Protein AF-A0A9R0V8F6-F1 (afdb_monomer)

Secondary structure (DSSP, 8-state):
-------------------------------------HHHHHHHHHHHHH-SS--HHHHHHHHHH-GGGTTS-HHHHHHHHHHHHHHHHHHHHHHHHHHHHHHHHHHHHHHHHHHHHHHHHHHHHHHHHHHHHHHHH-TTSTT-S---------------------

Sequence (166 aa):
MAAAVAAMRCGSGSGSDGGGGGYDKGGMDSGKYVRYTPEQVEALERVYAECPKPTSTRRQQLLRECPILSNIEPRQIKVWFQNRRCRDKQRKESSRLQAVNRKLSAMNKLLMEENERLQKQVSQLVHENAYMKQQLQNPSLANDTSCESNVTTPPNPLRDASNPAG

Organism: Triticum turgidum subsp. durum (NCBI:txid4567)

Radius of gyration: 39.53 Å; Cα contacts (8 Å, |Δi|>4): 26; chains: 1; bounding box: 93×41×94 Å

Mean predicted aligned error: 15.98 Å

Foldseek 3Di:
DDDPPPPPDPDDDDDDDDDDDDDDDDDPPPPDDDDQDPVRVVLLVVVCVVPLQDDLVRLVVCLVVPVSCVPPDSVNSVVCSVVVVVVVVVVVVVVVVVVVVVVVVVVVVVVVVVVVVVVVVVVVVVVVVVVVVVVVVDPPPPPPPDDDDDDDDDDDDDDDDDDDDD

Nearest PDB structures (foldseek):
  1puf-assembly1_A  TM=8.579E-01  e=5.762E-03  Mus musculus
  2da1-assembly1_A  TM=7.350E-01  e=3.142E-01  Homo sapiens

Solvent-accessible surface area (backbone atoms only — not comparable to full-atom values): 10940 Å² total; per-residue (Å²): 135,84,81,80,71,79,80,76,77,78,83,84,80,92,77,92,81,88,82,88,81,82,93,80,92,79,74,93,65,86,77,63,88,80,81,73,51,72,69,48,47,50,56,51,50,55,48,37,75,78,42,68,75,68,52,74,67,54,53,56,46,46,37,70,75,33,71,84,40,49,89,54,55,74,67,55,54,56,50,47,47,52,52,51,53,48,51,51,53,50,50,55,50,51,54,51,50,51,53,52,51,54,51,52,53,53,50,51,49,53,51,51,54,49,49,53,54,50,52,51,51,52,52,49,53,52,51,52,51,52,51,56,52,51,59,74,73,46,83,84,74,80,80,73,82,74,91,83,84,78,93,80,85,87,89,85,89,79,89,78,92,83,84,82,91,130

pLDDT: mean 76.69, std 24.3, range [28.09, 98.75]

Structure (mmCIF, N/CA/C/O backbone):
data_AF-A0A9R0V8F6-F1
#
_entry.id   AF-A0A9R0V8F6-F1
#
loop_
_atom_site.group_PDB
_atom_site.id
_atom_site.type_symbol
_atom_site.label_atom_id
_atom_site.label_alt_id
_atom_site.label_comp_id
_atom_site.label_asym_id
_atom_site.label_entity_id
_atom_site.label_seq_id
_atom_site.pdbx_PDB_ins_code
_atom_site.Cartn_x
_atom_site.Cartn_y
_atom_site.Cartn_z
_atom_site.occupancy
_atom_site.B_iso_or_equiv
_atom_site.auth_seq_id
_atom_site.auth_comp_id
_atom_site.auth_asym_id
_atom_site.auth_atom_id
_atom_site.pdbx_PDB_model_num
ATOM 1 N N . MET A 1 1 ? 23.801 1.118 4.885 1.00 31.41 1 MET A N 1
ATOM 2 C CA . MET A 1 1 ? 22.525 0.419 5.155 1.00 31.41 1 MET A CA 1
ATOM 3 C C . MET A 1 1 ? 21.893 -0.002 3.832 1.00 31.41 1 MET A C 1
ATOM 5 O O . MET A 1 1 ? 21.137 0.764 3.248 1.00 31.41 1 MET A O 1
ATOM 9 N N . ALA A 1 2 ? 22.257 -1.173 3.304 1.00 28.09 2 ALA A N 1
ATOM 10 C CA . ALA A 1 2 ? 21.622 -1.713 2.103 1.00 28.09 2 ALA A CA 1
ATOM 11 C C . ALA A 1 2 ? 20.355 -2.465 2.530 1.00 28.09 2 ALA A C 1
ATOM 13 O O . ALA A 1 2 ? 20.438 -3.472 3.230 1.00 28.09 2 ALA A O 1
ATOM 14 N N . ALA A 1 3 ? 19.183 -1.944 2.169 1.00 32.12 3 ALA A N 1
ATOM 15 C CA . ALA A 1 3 ? 17.916 -2.599 2.452 1.00 32.12 3 ALA A CA 1
ATOM 16 C C . ALA A 1 3 ? 17.782 -3.843 1.562 1.00 32.12 3 ALA A C 1
ATOM 18 O O . ALA A 1 3 ? 17.455 -3.744 0.379 1.00 32.12 3 ALA A O 1
ATOM 19 N N . ALA A 1 4 ? 18.032 -5.016 2.140 1.00 32.84 4 ALA A N 1
ATOM 20 C CA . ALA A 1 4 ? 17.578 -6.282 1.589 1.00 32.84 4 ALA A CA 1
ATOM 21 C C . ALA A 1 4 ? 16.047 -6.305 1.691 1.00 32.84 4 ALA A C 1
ATOM 23 O O . ALA A 1 4 ? 15.470 -6.677 2.710 1.00 32.84 4 ALA A O 1
ATOM 24 N N . VAL A 1 5 ? 15.373 -5.823 0.648 1.00 43.56 5 VAL A N 1
ATOM 25 C CA . VAL A 1 5 ? 13.921 -5.944 0.541 1.00 43.56 5 VAL A CA 1
ATOM 26 C C . VAL A 1 5 ? 13.629 -7.424 0.338 1.00 43.56 5 VAL A C 1
ATOM 28 O O . VAL A 1 5 ? 13.934 -7.976 -0.719 1.00 43.56 5 VAL A O 1
ATOM 31 N N . ALA A 1 6 ? 13.078 -8.066 1.369 1.00 39.00 6 ALA A N 1
ATOM 32 C CA . ALA A 1 6 ? 12.571 -9.425 1.295 1.00 39.00 6 ALA A CA 1
ATOM 33 C C . ALA A 1 6 ? 11.696 -9.564 0.040 1.00 39.00 6 ALA A C 1
ATOM 35 O O . ALA A 1 6 ? 10.632 -8.948 -0.077 1.00 39.00 6 ALA A O 1
ATOM 36 N N . ALA A 1 7 ? 12.181 -10.336 -0.930 1.00 45.69 7 ALA A N 1
ATOM 37 C CA . ALA A 1 7 ? 11.472 -10.625 -2.161 1.00 45.69 7 ALA A CA 1
ATOM 38 C C . ALA A 1 7 ? 10.320 -11.582 -1.841 1.00 45.69 7 ALA A C 1
ATOM 40 O O . ALA A 1 7 ? 10.438 -12.800 -1.972 1.00 45.69 7 ALA A O 1
ATOM 41 N N . MET A 1 8 ? 9.1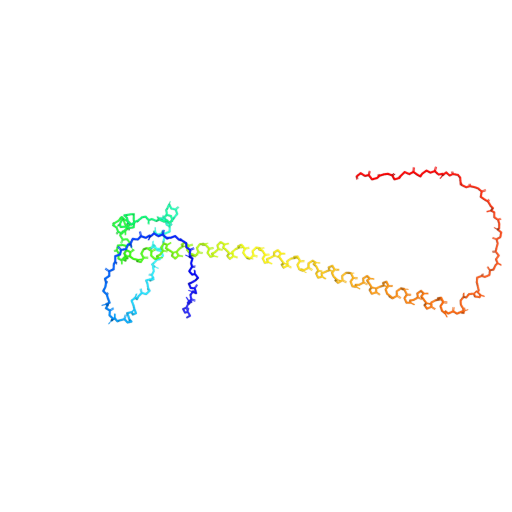86 -11.032 -1.412 1.00 46.75 8 MET A N 1
ATOM 42 C CA . MET A 1 8 ? 7.936 -11.775 -1.394 1.00 46.75 8 MET A CA 1
ATOM 43 C C . MET A 1 8 ? 7.550 -12.028 -2.854 1.00 46.75 8 MET A C 1
ATOM 45 O O . MET A 1 8 ? 7.057 -11.140 -3.552 1.00 46.75 8 MET A O 1
ATOM 49 N N . ARG A 1 9 ? 7.873 -13.233 -3.342 1.00 45.50 9 ARG A N 1
ATOM 50 C CA . ARG A 1 9 ? 7.512 -13.727 -4.674 1.00 45.50 9 ARG A CA 1
ATOM 51 C C . ARG A 1 9 ? 6.023 -13.473 -4.903 1.00 45.50 9 ARG A C 1
ATOM 53 O O . ARG A 1 9 ? 5.169 -14.159 -4.350 1.00 45.50 9 ARG A O 1
ATOM 60 N N . CYS A 1 10 ? 5.706 -12.511 -5.761 1.00 46.59 10 CYS A N 1
ATOM 61 C CA . CYS A 1 10 ? 4.386 -12.442 -6.362 1.00 46.59 10 CYS A CA 1
ATOM 62 C C . CYS A 1 10 ? 4.256 -13.614 -7.336 1.00 46.59 10 CYS A C 1
ATOM 64 O O . CYS A 1 10 ? 4.660 -13.515 -8.493 1.00 46.59 10 CYS A O 1
ATOM 66 N N . GLY A 1 11 ? 3.710 -14.730 -6.854 1.00 48.66 11 GLY A N 1
ATOM 67 C CA . GLY A 1 11 ? 3.160 -15.764 -7.719 1.00 48.66 11 GLY A CA 1
ATOM 68 C C . GLY A 1 11 ? 2.054 -15.170 -8.594 1.00 48.66 11 GLY A C 1
ATOM 69 O O . GLY A 1 11 ? 1.221 -14.406 -8.099 1.00 48.66 11 GLY A O 1
ATOM 70 N N . SER A 1 12 ? 2.148 -15.429 -9.903 1.00 49.16 12 SER A N 1
ATOM 71 C CA . SER A 1 12 ? 1.065 -15.941 -10.761 1.00 49.16 12 SER A CA 1
ATOM 72 C C . SER A 1 12 ? 1.398 -15.741 -12.244 1.00 49.16 12 SER A C 1
ATOM 74 O O . SER A 1 12 ? 1.564 -14.607 -12.702 1.00 49.16 12 SER A O 1
ATOM 76 N N . GLY A 1 13 ? 1.433 -16.851 -12.991 1.00 35.94 13 GLY A N 1
ATOM 77 C CA . GLY A 1 13 ? 1.375 -16.876 -14.455 1.00 35.94 13 GLY A CA 1
ATOM 78 C C . GLY A 1 13 ? 2.292 -17.915 -15.095 1.00 35.94 13 GLY A C 1
ATOM 79 O O . GLY A 1 13 ? 3.377 -17.559 -15.548 1.00 35.94 13 GLY A O 1
ATOM 80 N N . SER A 1 14 ? 1.842 -19.173 -15.130 1.00 48.16 14 SER A N 1
ATOM 81 C CA . SER A 1 14 ? 2.405 -20.242 -15.959 1.00 48.16 14 SER A CA 1
ATOM 82 C C . SER A 1 14 ? 2.472 -19.817 -17.425 1.00 48.16 14 SER A C 1
ATOM 84 O O . SER A 1 14 ? 1.470 -19.417 -18.010 1.00 48.16 14 SER A O 1
ATOM 86 N N . GLY A 1 15 ? 3.659 -19.936 -18.005 1.00 37.88 15 GLY A N 1
ATOM 87 C CA . GLY A 1 15 ? 3.891 -19.968 -19.441 1.00 37.88 15 GLY A CA 1
ATOM 88 C C . GLY A 1 15 ? 4.951 -21.030 -19.668 1.00 37.88 15 GLY A C 1
ATOM 89 O O . GLY A 1 15 ? 6.128 -20.778 -19.416 1.00 37.88 15 GLY A O 1
ATOM 90 N N . SER A 1 16 ? 4.500 -22.233 -20.009 1.00 42.88 16 SER A N 1
ATOM 91 C CA . SER A 1 16 ? 5.349 -23.354 -20.389 1.00 42.88 16 SER A CA 1
ATOM 92 C C . SER A 1 16 ? 6.023 -23.032 -21.717 1.00 42.88 16 SER A C 1
ATOM 94 O O . SER A 1 16 ? 5.327 -22.785 -22.694 1.00 42.88 16 SER A O 1
ATOM 96 N N . ASP A 1 17 ? 7.350 -23.065 -21.750 1.00 38.28 17 ASP A N 1
ATOM 97 C CA . ASP A 1 17 ? 8.089 -23.472 -22.941 1.00 38.28 17 ASP A CA 1
ATOM 98 C C . ASP A 1 17 ? 9.394 -24.128 -22.474 1.00 38.28 17 ASP A C 1
ATOM 100 O O . ASP A 1 17 ? 10.122 -23.580 -21.638 1.00 38.28 17 ASP A O 1
ATOM 104 N N . GLY A 1 18 ? 9.577 -25.377 -22.890 1.00 40.84 18 GLY A N 1
ATOM 105 C CA . GLY A 1 18 ? 10.650 -26.257 -22.462 1.00 40.84 18 GLY A CA 1
ATOM 106 C C . GLY A 1 18 ? 11.881 -26.105 -23.346 1.00 40.84 18 GLY A C 1
ATOM 107 O O . GLY A 1 18 ? 11.787 -25.998 -24.560 1.00 40.84 18 GLY A O 1
ATOM 108 N N . GLY A 1 19 ? 13.054 -26.178 -22.726 1.00 34.28 19 GLY A N 1
ATOM 109 C CA . GLY A 1 19 ? 14.329 -26.278 -23.427 1.00 34.28 19 GLY A CA 1
ATOM 110 C C . GLY A 1 19 ? 15.438 -26.547 -22.425 1.00 34.28 19 GLY A C 1
ATOM 111 O O . GLY A 1 19 ? 15.895 -25.631 -21.745 1.00 34.28 19 GLY A O 1
ATOM 112 N N . GLY A 1 20 ? 15.795 -27.821 -22.267 1.00 37.97 20 GLY A N 1
ATOM 113 C CA . GLY A 1 20 ? 16.864 -28.266 -21.379 1.00 37.97 20 GLY A CA 1
ATOM 114 C C . GLY A 1 20 ? 18.257 -27.990 -21.941 1.00 37.97 20 GLY A C 1
ATOM 115 O O . GLY A 1 20 ? 18.438 -27.847 -23.148 1.00 37.97 20 GLY A O 1
ATOM 116 N N . GLY A 1 21 ? 19.246 -27.986 -21.047 1.00 35.19 21 GLY A N 1
ATOM 117 C CA . GLY A 1 21 ? 20.652 -28.121 -21.417 1.00 35.19 21 GLY A CA 1
ATOM 118 C C . GLY A 1 21 ? 21.621 -27.469 -20.436 1.00 35.19 21 GLY A C 1
ATOM 119 O O . GLY A 1 21 ? 21.649 -26.251 -20.317 1.00 35.19 21 GLY A O 1
ATOM 120 N N . GLY A 1 22 ? 22.461 -28.300 -19.815 1.00 34.53 22 GLY A N 1
ATOM 121 C CA . GLY A 1 22 ? 23.856 -27.948 -19.539 1.00 34.53 22 GLY A CA 1
ATOM 122 C C . GLY A 1 22 ? 24.149 -27.264 -18.209 1.00 34.53 22 GLY A C 1
ATOM 123 O O . GLY A 1 22 ? 24.126 -26.047 -18.086 1.00 34.53 22 GLY A O 1
ATOM 124 N N . TYR A 1 23 ? 24.507 -28.085 -17.232 1.00 42.38 23 TYR A N 1
ATOM 125 C CA . TYR A 1 23 ? 25.294 -27.746 -16.049 1.00 42.38 23 TYR A CA 1
ATOM 126 C C . TYR A 1 23 ? 26.601 -27.059 -16.460 1.00 42.38 23 TYR A C 1
ATOM 128 O O . TYR A 1 23 ? 27.412 -27.677 -17.141 1.00 42.38 23 TYR A O 1
ATOM 136 N N . ASP A 1 24 ? 26.836 -25.844 -15.966 1.00 39.41 24 ASP A N 1
ATOM 137 C CA . ASP A 1 24 ? 28.195 -25.375 -15.726 1.00 39.41 24 ASP A CA 1
ATOM 138 C C . ASP A 1 24 ? 28.268 -24.576 -14.425 1.00 39.41 24 ASP A C 1
ATOM 140 O O . ASP A 1 24 ? 27.397 -23.772 -14.077 1.00 39.41 24 ASP A O 1
ATOM 144 N N . LYS A 1 25 ? 29.283 -24.924 -13.647 1.00 50.16 25 LYS A N 1
ATOM 145 C CA . LYS A 1 25 ? 29.463 -24.618 -12.236 1.00 50.16 25 LYS A CA 1
ATOM 146 C C . LYS A 1 25 ? 30.604 -23.613 -12.183 1.00 50.16 25 LYS A C 1
ATOM 148 O O . LYS A 1 25 ? 31.761 -24.009 -12.170 1.00 50.16 25 LYS A O 1
ATOM 153 N N . GLY A 1 26 ? 30.301 -22.319 -12.152 1.00 35.84 26 GLY A N 1
ATOM 154 C CA . GLY A 1 26 ? 31.357 -21.311 -12.126 1.00 35.84 26 GLY A CA 1
ATOM 155 C C . GLY A 1 26 ? 30.854 -19.917 -11.798 1.00 35.84 26 GLY A C 1
ATOM 156 O O . GLY A 1 26 ? 30.129 -19.318 -12.580 1.00 35.84 26 GLY A O 1
ATOM 157 N N . GLY A 1 27 ? 31.294 -19.401 -10.651 1.00 35.31 27 GLY A N 1
ATOM 158 C CA . GLY A 1 27 ? 31.251 -17.978 -10.335 1.00 35.31 27 GLY A CA 1
ATOM 159 C C . GLY A 1 27 ? 30.064 -17.560 -9.478 1.00 35.31 27 GLY A C 1
ATOM 160 O O . GLY A 1 27 ? 28.978 -17.277 -9.978 1.00 35.31 27 GLY A O 1
ATOM 161 N N . MET A 1 28 ? 30.315 -17.381 -8.179 1.00 47.31 28 MET A N 1
ATOM 162 C CA . MET A 1 28 ? 29.725 -16.255 -7.453 1.00 47.31 28 MET A CA 1
ATOM 163 C C . MET A 1 28 ? 30.194 -14.971 -8.155 1.00 47.31 28 MET A C 1
ATOM 165 O O . MET A 1 28 ? 31.121 -14.304 -7.705 1.00 47.31 28 MET A O 1
ATOM 169 N N . ASP A 1 29 ? 29.593 -14.652 -9.298 1.00 40.62 29 ASP A N 1
ATOM 170 C CA . ASP A 1 29 ? 29.767 -13.350 -9.902 1.00 40.62 29 ASP A CA 1
ATOM 171 C C . ASP A 1 29 ? 28.923 -12.402 -9.061 1.00 40.62 29 ASP A C 1
ATOM 173 O O . ASP A 1 29 ? 27.688 -12.440 -9.044 1.00 40.62 29 ASP A O 1
ATOM 177 N N . SER A 1 30 ? 29.606 -11.546 -8.320 1.00 47.00 30 SER A N 1
ATOM 178 C CA . SER A 1 30 ? 29.124 -10.258 -7.842 1.00 47.00 30 SER A CA 1
ATOM 179 C C . SER A 1 30 ? 28.783 -9.351 -9.045 1.00 47.00 30 SER A C 1
ATOM 181 O O . SER A 1 30 ? 29.227 -8.209 -9.157 1.00 47.00 30 SER A O 1
ATOM 183 N N . GLY A 1 31 ? 27.933 -9.872 -9.939 1.00 48.88 31 GLY A N 1
ATOM 184 C CA . GLY A 1 31 ? 27.426 -9.349 -11.202 1.00 48.88 31 GLY A CA 1
ATOM 185 C C . GLY A 1 31 ? 26.345 -8.299 -10.984 1.00 48.88 31 GLY A C 1
ATOM 186 O O . GLY A 1 31 ? 25.206 -8.436 -11.418 1.00 48.88 31 GLY A O 1
ATOM 187 N N . LYS A 1 32 ? 26.755 -7.264 -10.248 1.00 60.69 32 LYS A N 1
ATOM 188 C CA . LYS A 1 32 ? 26.422 -5.848 -10.416 1.00 60.69 32 LYS A CA 1
ATOM 189 C C . LYS A 1 32 ? 24.930 -5.524 -10.392 1.00 60.69 32 LYS A C 1
ATOM 191 O O . LYS A 1 32 ? 24.261 -5.415 -11.414 1.00 60.69 32 LYS A O 1
ATOM 196 N N . TYR A 1 33 ? 24.430 -5.254 -9.188 1.00 70.25 33 TYR A N 1
ATOM 197 C CA . TYR A 1 33 ? 23.210 -4.472 -8.997 1.00 70.25 33 TYR A CA 1
ATOM 198 C C . TYR A 1 33 ? 23.268 -3.203 -9.867 1.00 70.25 33 TYR A C 1
ATOM 200 O O . TYR A 1 33 ? 24.097 -2.322 -9.633 1.00 70.25 33 TYR A O 1
ATOM 208 N N . VAL A 1 34 ? 22.409 -3.117 -10.885 1.00 75.88 34 VAL A N 1
ATOM 209 C CA . VAL A 1 34 ? 22.339 -1.947 -11.765 1.00 75.88 34 VAL A CA 1
ATOM 210 C C . VAL A 1 34 ? 21.618 -0.830 -11.021 1.00 75.88 34 VAL A C 1
ATOM 212 O O . VAL A 1 34 ? 20.433 -0.938 -10.695 1.00 75.88 34 VAL A O 1
ATOM 215 N N . ARG A 1 35 ? 22.337 0.260 -10.748 1.00 87.88 35 ARG A N 1
ATOM 216 C CA . ARG A 1 35 ? 21.736 1.496 -10.250 1.00 87.88 35 ARG A CA 1
ATOM 217 C C . ARG A 1 35 ? 21.342 2.356 -11.446 1.00 87.88 35 ARG A C 1
ATOM 219 O O . ARG A 1 35 ? 22.201 2.956 -12.078 1.00 87.88 35 ARG A O 1
ATOM 226 N N . TYR A 1 36 ? 20.048 2.394 -11.745 1.00 92.38 36 TYR A N 1
ATOM 227 C CA . TYR A 1 36 ? 19.505 3.248 -12.801 1.00 92.38 36 TYR A CA 1
ATOM 228 C C . TYR A 1 36 ? 19.631 4.729 -12.429 1.00 92.38 36 TYR A C 1
ATOM 230 O O . TYR A 1 36 ? 19.418 5.092 -11.266 1.00 92.38 36 TYR A O 1
ATOM 238 N N . THR A 1 37 ? 19.944 5.579 -13.407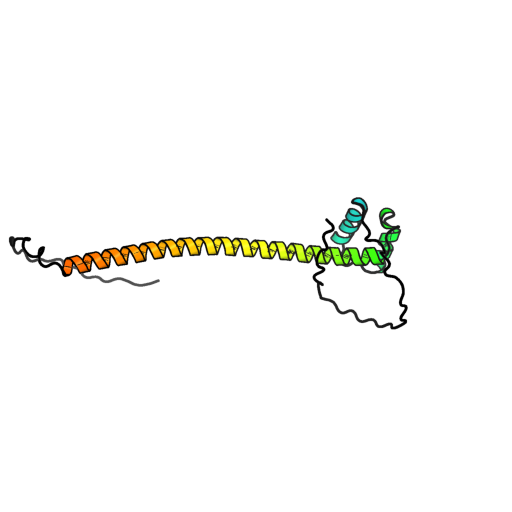 1.00 94.44 37 THR A N 1
ATOM 239 C CA . THR A 1 37 ? 19.861 7.039 -13.234 1.00 94.44 37 THR A CA 1
ATOM 240 C C . THR A 1 37 ? 18.392 7.490 -13.179 1.00 94.44 37 THR A C 1
ATOM 242 O O . THR A 1 37 ? 17.514 6.751 -13.642 1.00 94.44 37 THR A O 1
ATOM 245 N N . PRO A 1 38 ? 18.080 8.674 -12.619 1.00 95.31 38 PRO A N 1
ATOM 246 C CA . PRO A 1 38 ? 16.711 9.192 -12.589 1.00 95.31 38 PRO A CA 1
ATOM 247 C C . PRO A 1 38 ? 16.051 9.238 -13.973 1.00 95.31 38 PRO A C 1
ATOM 249 O O . PRO A 1 38 ? 14.903 8.831 -14.119 1.00 95.31 38 PRO A O 1
ATOM 252 N N . GLU A 1 39 ? 16.802 9.629 -14.997 1.00 95.56 39 GLU A N 1
ATOM 253 C CA . GLU A 1 39 ? 16.328 9.764 -16.375 1.00 95.56 39 GLU A CA 1
ATOM 254 C C . GLU A 1 39 ? 16.044 8.389 -17.004 1.00 95.56 39 GLU A C 1
ATOM 256 O O . GLU A 1 39 ? 15.058 8.211 -17.723 1.00 95.56 39 GLU A O 1
ATOM 261 N N . GLN A 1 40 ? 16.866 7.376 -16.689 1.00 94.88 40 GLN A N 1
ATOM 262 C CA . GLN A 1 40 ? 16.602 5.988 -17.084 1.00 94.88 40 GLN A CA 1
ATOM 263 C C . GLN A 1 40 ? 15.326 5.455 -16.429 1.00 94.88 40 GLN A C 1
ATOM 265 O O . GLN A 1 40 ? 14.520 4.795 -17.087 1.00 94.88 40 GLN A O 1
ATOM 270 N N . VAL A 1 41 ? 15.130 5.741 -15.138 1.00 96.00 41 VAL A N 1
ATOM 271 C CA . VAL A 1 41 ? 13.905 5.363 -14.424 1.00 96.00 41 VAL A CA 1
ATOM 272 C C . VAL A 1 41 ? 12.699 6.057 -15.045 1.00 96.00 41 VAL A C 1
ATOM 274 O O . VAL A 1 41 ? 11.712 5.387 -15.320 1.00 96.00 41 VAL A O 1
ATOM 277 N N . GLU A 1 42 ? 12.776 7.356 -15.327 1.00 96.19 42 GLU A N 1
ATOM 278 C CA . GLU A 1 42 ? 11.681 8.109 -15.940 1.00 96.19 42 GLU A CA 1
ATOM 279 C C . GLU A 1 42 ? 11.286 7.543 -17.312 1.00 96.19 42 GLU A C 1
ATOM 281 O O . GLU A 1 42 ? 10.101 7.346 -17.591 1.00 96.19 42 GLU A O 1
ATOM 286 N N . ALA A 1 43 ? 12.268 7.200 -18.153 1.00 94.50 43 ALA A N 1
ATOM 287 C CA . ALA A 1 43 ? 12.012 6.555 -19.437 1.00 94.50 43 ALA A CA 1
ATOM 288 C C . ALA A 1 43 ? 11.275 5.215 -19.278 1.00 94.50 43 ALA A C 1
ATOM 290 O O . ALA A 1 43 ? 10.300 4.953 -19.984 1.00 94.50 43 ALA A O 1
ATOM 291 N N . LEU A 1 44 ? 11.698 4.388 -18.320 1.00 95.94 44 LEU A N 1
ATOM 292 C CA . LEU A 1 44 ? 11.048 3.112 -18.019 1.00 95.94 44 LEU A CA 1
ATOM 293 C C . LEU A 1 44 ? 9.637 3.294 -17.431 1.00 95.94 44 LEU A C 1
ATOM 295 O O . LEU A 1 44 ? 8.732 2.530 -17.770 1.00 95.94 44 LEU A O 1
ATOM 299 N N . GLU A 1 45 ? 9.422 4.307 -16.588 1.00 96.94 45 GLU A N 1
ATOM 300 C CA . GLU A 1 45 ? 8.113 4.641 -16.008 1.00 96.94 45 GLU A CA 1
ATOM 301 C C . GLU A 1 45 ? 7.120 5.134 -17.070 1.00 96.94 45 GLU A C 1
ATOM 303 O O . GLU A 1 45 ? 5.956 4.738 -17.030 1.00 96.94 45 GLU A O 1
ATOM 308 N N . ARG A 1 46 ? 7.564 5.922 -18.061 1.00 95.19 46 ARG A N 1
ATOM 309 C CA . ARG A 1 46 ? 6.715 6.359 -19.186 1.00 95.19 46 ARG A CA 1
ATOM 310 C C . ARG A 1 46 ? 6.155 5.166 -19.958 1.00 95.19 46 ARG A C 1
ATOM 312 O O . ARG A 1 46 ? 4.950 5.053 -20.158 1.00 95.19 46 ARG A O 1
ATOM 319 N N . VAL A 1 47 ? 7.025 4.216 -20.294 1.00 94.56 47 VAL A N 1
ATOM 320 C CA . VAL A 1 47 ? 6.621 2.966 -20.952 1.00 94.56 47 VAL A CA 1
ATOM 321 C C . VAL A 1 47 ? 5.706 2.139 -20.052 1.00 94.56 47 VAL A C 1
ATOM 323 O O . VAL A 1 47 ? 4.757 1.526 -20.532 1.00 94.56 47 VAL A O 1
ATOM 326 N N . TYR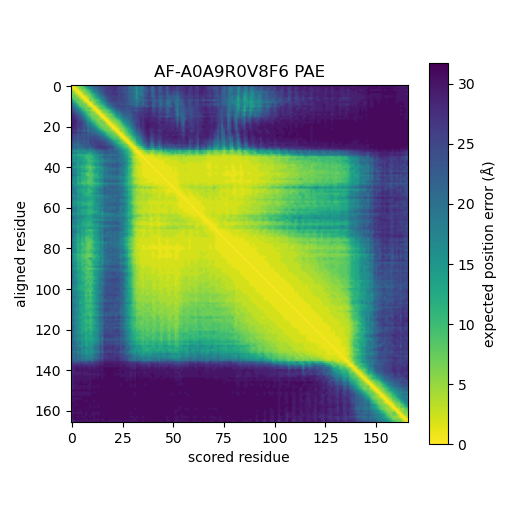 A 1 48 ? 5.985 2.094 -18.748 1.00 96.88 48 TYR A N 1
ATOM 327 C CA . TYR A 1 48 ? 5.157 1.367 -17.791 1.00 96.88 48 TYR A CA 1
ATOM 328 C C . TYR A 1 48 ? 3.731 1.916 -17.710 1.00 96.88 48 TYR A C 1
ATOM 330 O O . TYR A 1 48 ? 2.797 1.122 -17.598 1.00 96.88 48 TYR A O 1
ATOM 338 N N . ALA A 1 49 ? 3.560 3.238 -17.793 1.00 95.62 49 ALA A N 1
ATOM 339 C CA . ALA A 1 49 ? 2.249 3.879 -17.806 1.00 95.62 49 ALA A CA 1
ATOM 340 C C . ALA A 1 49 ? 1.412 3.470 -19.031 1.00 95.62 49 ALA A C 1
ATOM 342 O O . ALA A 1 49 ? 0.214 3.236 -18.898 1.00 95.62 49 ALA A O 1
ATOM 343 N N . GLU A 1 50 ? 2.046 3.318 -20.196 1.00 94.50 50 GLU A N 1
ATOM 344 C CA . GLU A 1 50 ? 1.389 2.860 -21.427 1.00 94.50 50 GLU A CA 1
ATOM 345 C C . GLU A 1 50 ? 1.136 1.344 -21.425 1.00 94.50 50 GLU A C 1
ATOM 347 O O . GLU A 1 50 ? 0.050 0.870 -21.756 1.00 94.50 50 GLU A O 1
ATOM 352 N N . CYS A 1 51 ? 2.151 0.555 -21.064 1.00 92.00 51 CYS A N 1
ATOM 353 C CA . CYS A 1 51 ? 2.107 -0.901 -21.097 1.00 92.00 51 CYS A CA 1
ATOM 354 C C . CYS A 1 51 ? 2.912 -1.512 -19.932 1.00 92.00 51 CYS A C 1
ATOM 356 O O . CYS A 1 51 ? 4.119 -1.743 -20.048 1.00 92.00 51 CYS A O 1
ATOM 358 N N . PRO A 1 52 ? 2.251 -1.901 -18.824 1.00 93.56 52 PRO A N 1
ATOM 359 C CA . PRO A 1 52 ? 2.918 -2.492 -17.656 1.00 93.56 52 PRO A CA 1
ATOM 360 C C . PRO A 1 52 ? 3.574 -3.864 -17.896 1.00 93.56 52 PRO A C 1
ATOM 362 O O . PRO A 1 52 ? 4.343 -4.353 -17.059 1.00 93.56 52 PRO A O 1
ATOM 365 N N . LYS A 1 53 ? 3.228 -4.542 -18.998 1.00 94.19 53 LYS A N 1
ATOM 366 C CA . LYS A 1 53 ? 3.713 -5.883 -19.367 1.00 94.19 53 LYS A CA 1
ATOM 367 C C . LYS A 1 53 ? 4.238 -5.885 -20.812 1.00 94.19 53 LYS A C 1
ATOM 369 O O . LYS A 1 53 ? 3.665 -6.571 -21.657 1.00 94.19 53 LYS A O 1
ATOM 374 N N . PRO A 1 54 ? 5.322 -5.151 -21.113 1.00 93.12 54 PRO A N 1
ATOM 375 C CA . PRO A 1 54 ? 5.820 -5.057 -22.480 1.00 93.12 54 PRO A CA 1
ATOM 376 C C . PRO A 1 54 ? 6.290 -6.427 -22.990 1.00 93.12 54 PRO A C 1
ATOM 378 O O . PRO A 1 54 ? 6.941 -7.192 -22.264 1.00 93.12 54 PRO A O 1
ATOM 381 N N . THR A 1 55 ? 5.980 -6.729 -24.253 1.00 94.12 55 THR A N 1
ATOM 382 C CA . THR A 1 55 ? 6.418 -7.949 -24.952 1.00 94.12 55 THR A CA 1
ATOM 383 C C . THR A 1 55 ? 7.935 -7.956 -25.172 1.00 94.12 55 THR A C 1
ATOM 385 O O . THR A 1 55 ? 8.615 -6.953 -24.950 1.00 94.12 55 THR A O 1
ATOM 388 N N . SER A 1 56 ? 8.505 -9.091 -25.599 1.00 92.38 56 SER A N 1
ATOM 389 C CA . SER A 1 56 ? 9.947 -9.161 -25.895 1.00 92.38 56 SER A CA 1
ATOM 390 C C . SER A 1 56 ? 10.355 -8.181 -26.995 1.00 92.38 56 SER A C 1
ATOM 392 O O . SER A 1 56 ? 11.306 -7.425 -26.813 1.00 92.38 56 SER A O 1
ATOM 394 N N . THR A 1 57 ? 9.568 -8.122 -28.072 1.00 92.69 57 THR A N 1
ATOM 395 C CA . THR A 1 57 ? 9.767 -7.194 -29.190 1.00 92.69 57 THR A CA 1
ATOM 396 C C . THR A 1 57 ? 9.725 -5.742 -28.726 1.00 92.69 57 THR A C 1
ATOM 398 O O . THR A 1 57 ? 10.639 -4.983 -29.034 1.00 92.69 57 THR A O 1
ATOM 401 N N . ARG A 1 58 ? 8.734 -5.365 -27.900 1.00 91.38 58 ARG A N 1
ATOM 402 C CA . ARG A 1 58 ? 8.652 -4.001 -27.355 1.00 91.38 58 ARG A CA 1
ATOM 403 C C . ARG A 1 58 ? 9.869 -3.666 -26.494 1.00 91.38 58 ARG A C 1
ATOM 405 O O . ARG A 1 58 ? 10.408 -2.577 -26.619 1.00 91.38 58 ARG A O 1
ATOM 412 N N . ARG A 1 59 ? 10.361 -4.596 -25.665 1.00 92.75 59 ARG A N 1
ATOM 413 C CA . ARG A 1 59 ? 11.590 -4.373 -24.875 1.00 92.75 59 ARG A CA 1
ATOM 414 C C . ARG A 1 59 ? 12.828 -4.169 -25.751 1.00 92.75 59 ARG A C 1
ATOM 416 O O . ARG A 1 59 ? 13.643 -3.315 -25.433 1.00 92.75 59 ARG A O 1
ATOM 423 N N . GLN A 1 60 ? 12.969 -4.930 -26.836 1.00 91.31 60 GLN A N 1
ATOM 424 C CA . GLN A 1 60 ? 14.075 -4.746 -27.783 1.00 91.31 60 GLN A CA 1
ATOM 425 C C . GLN A 1 60 ? 13.982 -3.403 -28.511 1.00 91.31 60 GLN A C 1
ATOM 427 O O . GLN A 1 60 ? 15.000 -2.746 -28.692 1.00 91.31 60 GLN A O 1
ATOM 432 N N . GLN A 1 61 ? 12.774 -2.991 -28.900 1.00 91.56 61 GLN A N 1
ATOM 433 C CA . GLN A 1 61 ? 12.523 -1.694 -29.523 1.00 91.56 61 GLN A CA 1
ATOM 434 C C . GLN A 1 61 ? 12.946 -0.543 -28.598 1.00 91.56 61 GLN A C 1
ATOM 436 O O . GLN A 1 61 ? 13.677 0.337 -29.033 1.00 91.56 61 GLN A O 1
ATOM 441 N N . LEU A 1 62 ? 12.604 -0.606 -27.305 1.00 90.50 62 LEU A N 1
ATOM 442 C CA . LEU A 1 62 ? 13.009 0.406 -26.318 1.00 90.50 62 LEU A CA 1
ATOM 443 C C . LEU A 1 62 ? 14.524 0.584 -26.218 1.00 90.50 62 LEU A C 1
ATOM 445 O O . LEU A 1 62 ? 14.997 1.707 -26.099 1.00 90.50 62 LEU A O 1
ATOM 449 N N . LEU A 1 63 ? 15.293 -0.505 -26.288 1.00 91.56 63 LEU A N 1
ATOM 450 C CA . LEU A 1 63 ? 16.756 -0.427 -26.250 1.00 91.56 63 LEU A CA 1
ATOM 451 C C . LEU A 1 63 ? 17.345 0.254 -27.493 1.00 91.56 63 LEU A C 1
ATOM 453 O O . LEU A 1 63 ? 18.414 0.850 -27.401 1.00 91.56 63 LEU A O 1
ATOM 457 N N . ARG A 1 64 ? 16.657 0.179 -28.641 1.00 89.75 64 ARG A N 1
ATOM 458 C CA . ARG A 1 64 ? 17.071 0.849 -29.885 1.00 89.75 64 ARG A CA 1
ATOM 459 C C . ARG A 1 64 ? 16.616 2.306 -29.937 1.00 89.75 64 ARG A C 1
ATOM 461 O O . ARG A 1 64 ? 17.371 3.162 -30.373 1.00 89.75 64 ARG A O 1
ATOM 468 N N . GLU A 1 65 ? 15.382 2.574 -29.516 1.00 90.31 65 GLU A N 1
ATOM 469 C CA . GLU A 1 65 ? 14.733 3.887 -29.640 1.00 90.31 65 GLU A CA 1
ATOM 470 C C . GLU A 1 65 ? 15.074 4.842 -28.498 1.00 90.31 65 GLU A C 1
ATOM 472 O O . GLU A 1 65 ? 14.923 6.051 -28.643 1.00 90.31 65 GLU A O 1
ATOM 477 N N . CYS A 1 66 ? 15.526 4.328 -27.353 1.00 90.06 66 CYS A N 1
ATOM 478 C CA . CYS A 1 66 ? 15.921 5.139 -26.208 1.00 90.06 66 CYS A CA 1
ATOM 479 C C . CYS A 1 66 ? 17.434 5.009 -25.982 1.00 90.06 66 CYS A C 1
ATOM 481 O O . CYS A 1 66 ? 17.858 4.118 -25.241 1.00 90.06 66 CYS A O 1
ATOM 483 N N . PRO A 1 67 ? 18.262 5.918 -26.539 1.00 90.44 67 PRO A N 1
ATOM 484 C CA . PRO A 1 67 ? 19.716 5.882 -26.371 1.00 90.44 67 PRO A CA 1
ATOM 485 C C . PRO A 1 67 ? 20.159 5.836 -24.906 1.00 90.44 67 PRO A C 1
ATOM 487 O O . PRO A 1 67 ? 21.137 5.173 -24.576 1.00 90.44 67 PRO A O 1
ATOM 490 N N . ILE A 1 68 ? 19.402 6.458 -23.999 1.00 91.62 68 ILE A N 1
ATOM 491 C CA . ILE A 1 68 ? 19.688 6.447 -22.557 1.00 91.62 68 ILE A CA 1
ATOM 492 C C . ILE A 1 68 ? 19.569 5.055 -21.906 1.00 91.62 68 ILE A C 1
ATOM 494 O O . ILE A 1 68 ? 20.149 4.802 -20.848 1.00 91.62 68 ILE A O 1
ATOM 498 N N . LEU A 1 69 ? 18.837 4.140 -22.548 1.00 91.56 69 LEU A N 1
ATOM 499 C CA . LEU A 1 69 ? 18.669 2.750 -22.125 1.00 91.56 69 LEU A CA 1
ATOM 500 C C . LEU A 1 69 ? 19.566 1.782 -22.912 1.00 91.56 69 LEU A C 1
ATOM 502 O O . LEU A 1 69 ? 19.604 0.606 -22.568 1.00 91.56 69 LEU A O 1
ATOM 506 N N . SER A 1 70 ? 20.296 2.245 -23.933 1.00 86.88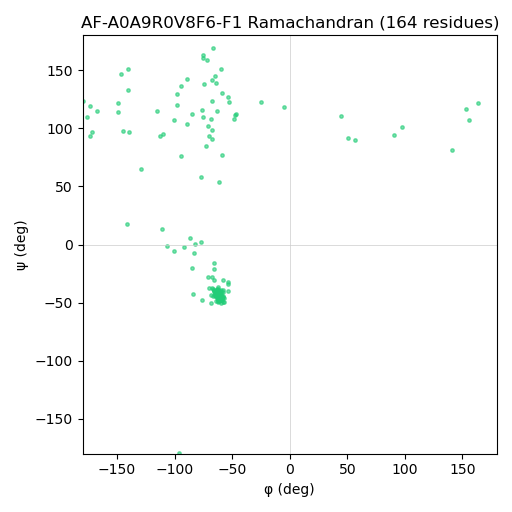 70 SER A N 1
ATOM 507 C CA . SER A 1 70 ? 21.082 1.391 -24.845 1.00 86.88 70 SER A CA 1
ATOM 508 C C . SER A 1 70 ? 22.141 0.532 -24.139 1.00 86.88 70 SER A C 1
ATOM 510 O O . SER A 1 70 ? 22.407 -0.590 -24.561 1.00 86.88 70 SER A O 1
ATOM 512 N N . ASN A 1 71 ? 22.681 1.018 -23.018 1.00 87.31 71 ASN A N 1
ATOM 513 C CA . ASN A 1 71 ? 23.673 0.314 -22.199 1.00 87.31 71 ASN A CA 1
ATOM 514 C C . ASN A 1 71 ? 23.055 -0.625 -21.144 1.00 87.31 71 ASN A C 1
ATOM 516 O O . ASN A 1 71 ? 23.769 -1.158 -20.295 1.00 87.31 71 ASN A O 1
ATOM 520 N N . ILE A 1 72 ? 21.731 -0.806 -21.140 1.00 90.31 72 ILE A N 1
ATOM 521 C CA . ILE A 1 72 ? 21.030 -1.684 -20.198 1.00 90.31 72 ILE A CA 1
ATOM 522 C C . ILE A 1 72 ? 20.754 -3.026 -20.872 1.00 90.31 72 ILE A C 1
ATOM 524 O O . ILE A 1 72 ? 20.154 -3.099 -21.942 1.00 90.31 72 ILE A O 1
ATOM 528 N N . GLU A 1 73 ? 21.118 -4.125 -20.214 1.00 89.75 73 GLU A N 1
ATOM 529 C CA . GLU A 1 73 ? 20.856 -5.452 -20.766 1.00 89.75 73 GLU A CA 1
ATOM 530 C C . GLU A 1 73 ? 19.346 -5.764 -20.873 1.00 89.75 73 GLU A C 1
ATOM 532 O O . GLU A 1 73 ? 18.572 -5.463 -19.956 1.00 89.75 73 GLU A O 1
ATOM 537 N N . PRO A 1 74 ? 18.898 -6.501 -21.910 1.00 89.12 74 PRO A N 1
ATOM 538 C CA . PRO A 1 74 ? 17.495 -6.907 -22.054 1.00 89.12 74 PRO A CA 1
ATOM 539 C C . PRO A 1 74 ? 16.921 -7.640 -20.830 1.00 89.12 74 PRO A C 1
ATOM 541 O O . PRO A 1 74 ? 15.737 -7.498 -20.496 1.00 89.12 74 PRO A O 1
ATOM 544 N N . ARG A 1 75 ? 17.759 -8.423 -20.133 1.00 90.88 75 ARG A N 1
ATOM 545 C CA . ARG A 1 75 ? 17.388 -9.113 -18.890 1.00 90.88 75 ARG A CA 1
ATOM 546 C C . ARG A 1 75 ? 17.078 -8.120 -17.768 1.00 90.88 75 ARG A C 1
ATOM 548 O O . ARG A 1 75 ? 16.093 -8.320 -17.059 1.00 90.88 75 ARG A O 1
ATOM 555 N N . GLN A 1 76 ? 17.864 -7.054 -17.637 1.00 92.25 76 GLN A N 1
ATOM 556 C CA . GLN A 1 76 ? 17.677 -6.009 -16.628 1.00 92.25 76 GLN A CA 1
ATOM 557 C C . GLN A 1 76 ? 16.357 -5.263 -16.846 1.00 92.25 76 GLN A C 1
ATOM 559 O O . GLN A 1 76 ? 15.584 -5.117 -15.902 1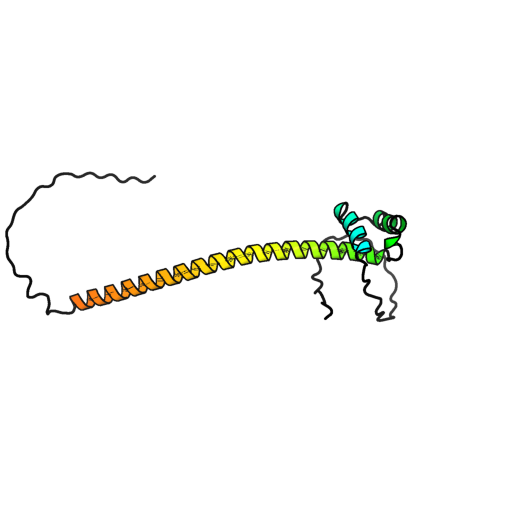.00 92.25 76 GLN A O 1
ATOM 564 N N . ILE A 1 77 ? 16.014 -4.937 -18.099 1.00 92.88 77 ILE A N 1
ATOM 565 C CA . ILE A 1 77 ? 14.703 -4.362 -18.450 1.00 92.88 77 ILE A CA 1
ATOM 566 C C . ILE A 1 77 ? 13.570 -5.299 -18.010 1.00 92.88 77 ILE A C 1
ATOM 568 O O . ILE A 1 77 ? 12.636 -4.885 -17.324 1.00 92.88 77 ILE A O 1
ATOM 572 N N . LYS A 1 78 ? 13.654 -6.596 -18.342 1.00 93.19 78 LYS A N 1
ATOM 573 C CA . LYS A 1 78 ? 12.641 -7.587 -17.931 1.00 93.19 78 LYS A CA 1
ATOM 574 C C . LYS A 1 78 ? 12.467 -7.624 -16.407 1.00 93.19 78 LYS A C 1
ATOM 576 O O . LYS A 1 78 ? 11.329 -7.619 -15.932 1.00 93.19 78 LYS A O 1
ATOM 581 N N . VAL A 1 79 ? 13.568 -7.657 -15.654 1.00 93.75 79 VAL A N 1
ATOM 582 C CA . VAL A 1 79 ? 13.557 -7.668 -14.182 1.00 93.75 79 VAL A CA 1
ATOM 583 C C . VAL A 1 79 ? 12.998 -6.360 -13.625 1.00 93.75 79 VAL A C 1
ATOM 585 O O . VAL A 1 79 ? 12.183 -6.401 -12.704 1.00 93.75 79 VAL A O 1
ATOM 588 N N . TRP A 1 80 ? 13.337 -5.212 -14.213 1.00 95.38 80 TRP A N 1
ATOM 589 C CA . TRP A 1 80 ? 12.802 -3.914 -13.806 1.00 95.38 80 TRP A CA 1
ATOM 590 C C . TRP A 1 80 ? 11.271 -3.897 -13.873 1.00 95.38 80 TRP A C 1
ATOM 592 O O . TRP A 1 80 ? 10.623 -3.603 -12.871 1.00 95.38 80 TRP A O 1
ATOM 602 N N . PHE A 1 81 ? 10.672 -4.335 -14.988 1.00 96.44 81 PHE A N 1
ATOM 603 C CA . PHE A 1 81 ? 9.208 -4.399 -15.135 1.00 96.44 81 PHE A CA 1
ATOM 604 C C . PHE A 1 81 ? 8.549 -5.420 -14.191 1.00 96.44 81 PHE A C 1
ATOM 606 O O . PHE A 1 81 ? 7.402 -5.242 -13.772 1.00 96.44 81 PHE A O 1
ATOM 613 N N . GLN A 1 82 ? 9.236 -6.511 -13.843 1.00 96.38 82 GLN A N 1
ATOM 614 C CA . GLN A 1 82 ? 8.745 -7.460 -12.837 1.00 96.38 82 GLN A CA 1
ATOM 615 C C . GLN A 1 82 ? 8.751 -6.835 -11.437 1.00 96.38 82 GLN A C 1
ATOM 617 O O . GLN A 1 82 ? 7.721 -6.829 -10.758 1.00 96.38 82 GLN A O 1
ATOM 622 N N . ASN A 1 83 ? 9.874 -6.238 -11.042 1.00 96.12 83 ASN A N 1
ATOM 623 C CA . ASN A 1 83 ? 10.035 -5.576 -9.751 1.00 96.12 83 ASN A CA 1
ATOM 624 C C . ASN A 1 83 ? 9.091 -4.384 -9.613 1.00 96.12 83 ASN A C 1
ATOM 626 O O . ASN A 1 83 ? 8.492 -4.192 -8.557 1.00 96.12 83 ASN A O 1
ATOM 630 N N . ARG A 1 84 ? 8.895 -3.611 -10.685 1.00 97.25 84 ARG A N 1
ATOM 631 C CA . ARG A 1 84 ? 7.987 -2.465 -10.705 1.00 97.25 84 ARG A CA 1
ATOM 632 C C . ARG A 1 84 ? 6.552 -2.868 -10.381 1.00 97.25 84 ARG A C 1
ATOM 634 O O . ARG A 1 84 ? 5.947 -2.262 -9.495 1.00 97.25 84 ARG A O 1
ATOM 641 N N . ARG A 1 85 ? 6.052 -3.931 -11.025 1.00 97.75 85 ARG A N 1
ATOM 642 C CA . ARG A 1 85 ? 4.721 -4.502 -10.755 1.00 97.75 85 ARG A CA 1
ATOM 643 C C . ARG A 1 85 ? 4.613 -5.060 -9.341 1.00 97.75 85 ARG A C 1
ATOM 645 O O . ARG A 1 85 ? 3.603 -4.847 -8.676 1.00 97.75 85 ARG A O 1
ATOM 652 N N . CYS A 1 86 ? 5.651 -5.752 -8.873 1.00 96.94 86 CYS A N 1
ATOM 653 C CA . CYS A 1 86 ? 5.692 -6.279 -7.511 1.00 96.94 86 CYS A CA 1
ATOM 654 C C . CYS A 1 86 ? 5.601 -5.148 -6.475 1.00 96.94 86 CYS A C 1
ATOM 656 O O . CYS A 1 86 ? 4.775 -5.213 -5.567 1.00 96.94 86 CYS A O 1
ATOM 658 N N . ARG A 1 87 ? 6.382 -4.075 -6.654 1.00 96.75 87 ARG A N 1
ATOM 659 C CA . ARG A 1 87 ? 6.355 -2.886 -5.789 1.00 96.75 87 ARG A CA 1
ATOM 660 C C . ARG A 1 87 ? 5.000 -2.188 -5.816 1.00 96.75 87 ARG A C 1
ATOM 662 O O . ARG A 1 87 ? 4.518 -1.793 -4.763 1.00 96.75 87 ARG A O 1
ATOM 669 N N . ASP A 1 88 ? 4.355 -2.061 -6.975 1.00 96.75 88 ASP A N 1
ATOM 670 C CA . ASP A 1 88 ? 3.004 -1.486 -7.049 1.00 96.75 88 ASP A CA 1
ATOM 671 C C . ASP A 1 88 ? 1.973 -2.319 -6.301 1.00 96.75 88 ASP A C 1
ATOM 673 O O . ASP A 1 88 ? 1.179 -1.769 -5.536 1.00 96.75 88 ASP A O 1
ATOM 677 N N . LYS A 1 89 ? 1.995 -3.642 -6.490 1.00 96.31 89 LYS A N 1
ATOM 678 C CA . LYS A 1 89 ? 1.102 -4.548 -5.764 1.00 96.31 89 LYS A CA 1
ATOM 679 C C . LYS A 1 89 ? 1.336 -4.441 -4.256 1.00 96.31 89 LYS A C 1
ATOM 681 O O . LYS A 1 89 ? 0.375 -4.295 -3.508 1.00 96.31 89 LYS A O 1
ATOM 686 N N . GLN A 1 90 ? 2.598 -4.435 -3.824 1.00 97.38 90 GLN A N 1
ATOM 687 C CA . GLN A 1 90 ? 2.970 -4.277 -2.419 1.00 97.38 90 GLN A CA 1
ATOM 688 C C . GLN A 1 90 ? 2.518 -2.928 -1.847 1.00 97.38 90 GLN A C 1
ATOM 690 O O . GLN A 1 90 ? 1.989 -2.889 -0.741 1.00 97.38 90 GLN A O 1
ATOM 695 N N . ARG A 1 91 ? 2.686 -1.822 -2.584 1.00 97.38 91 ARG A N 1
ATOM 696 C CA . ARG A 1 91 ? 2.227 -0.499 -2.137 1.00 97.38 91 ARG A CA 1
ATOM 697 C C . ARG A 1 91 ? 0.716 -0.457 -1.961 1.00 97.38 91 ARG A C 1
ATOM 699 O O . ARG A 1 91 ? 0.259 -0.028 -0.910 1.00 97.38 91 ARG A O 1
ATOM 706 N N . LYS A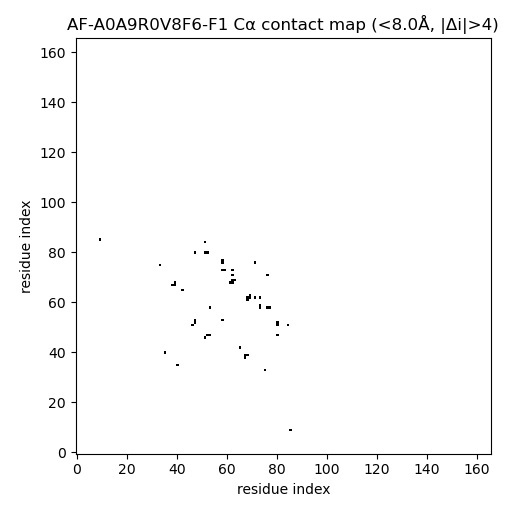 1 92 ? -0.043 -0.950 -2.945 1.00 97.06 92 LYS A N 1
ATOM 707 C CA . LYS A 1 92 ? -1.511 -1.024 -2.861 1.00 97.06 92 LYS A CA 1
ATOM 708 C C . LYS A 1 92 ? -1.959 -1.844 -1.653 1.00 97.06 92 LYS A C 1
ATOM 710 O O . LYS A 1 92 ? -2.838 -1.412 -0.914 1.00 97.06 92 LYS A O 1
ATOM 715 N N . GLU A 1 93 ? -1.320 -2.988 -1.429 1.00 97.56 93 GLU A N 1
ATOM 716 C CA . GLU A 1 93 ? -1.629 -3.859 -0.297 1.00 97.56 93 GLU A CA 1
ATOM 717 C C . GLU A 1 93 ? -1.278 -3.214 1.049 1.00 97.56 93 GLU A C 1
ATOM 719 O O . GLU A 1 93 ? -2.095 -3.213 1.964 1.00 97.56 93 GLU A O 1
ATOM 724 N N . SER A 1 94 ? -0.109 -2.580 1.155 1.00 97.62 94 SER A N 1
ATOM 725 C CA . SER A 1 94 ? 0.291 -1.829 2.350 1.00 97.62 94 SER A CA 1
ATOM 726 C C . SER A 1 94 ? -0.702 -0.707 2.666 1.00 97.62 94 SER A C 1
ATOM 728 O O . SER A 1 94 ? -1.175 -0.600 3.796 1.00 97.62 94 SER A O 1
ATOM 730 N N . SER A 1 95 ? -1.112 0.079 1.664 1.00 98.38 95 SER A N 1
ATOM 731 C CA . SER A 1 95 ? -2.126 1.125 1.839 1.00 98.38 95 SER A CA 1
ATOM 732 C C . SER A 1 95 ? -3.477 0.562 2.290 1.00 98.38 95 SER A C 1
ATOM 734 O O . SER A 1 95 ? -4.124 1.145 3.163 1.00 98.38 95 SER A O 1
ATOM 736 N N . ARG A 1 96 ? -3.894 -0.587 1.743 1.00 98.31 96 ARG A N 1
ATOM 737 C CA . ARG A 1 96 ? -5.123 -1.283 2.146 1.00 98.31 96 ARG A CA 1
ATOM 738 C C . ARG A 1 96 ? -5.055 -1.730 3.607 1.00 98.31 96 ARG A C 1
ATOM 740 O O . ARG A 1 96 ? -5.979 -1.451 4.370 1.00 98.31 96 ARG A O 1
ATOM 747 N N . LEU A 1 97 ? -3.958 -2.373 4.009 1.00 98.50 97 LEU A N 1
ATOM 748 C CA . LEU A 1 97 ? -3.743 -2.827 5.384 1.00 98.50 97 LEU A CA 1
ATOM 749 C C . LEU A 1 97 ? -3.689 -1.656 6.367 1.00 98.50 97 LEU A C 1
ATOM 751 O O . LEU A 1 97 ? -4.337 -1.715 7.408 1.00 98.50 97 LEU A O 1
ATOM 755 N N . GLN A 1 98 ? -3.004 -0.564 6.022 1.00 98.56 98 GLN A N 1
ATOM 756 C CA . GLN A 1 98 ? -2.988 0.654 6.838 1.00 98.56 98 GLN A CA 1
ATOM 757 C C . GLN A 1 98 ? -4.392 1.239 7.020 1.00 98.56 98 GLN A C 1
ATOM 759 O O . GLN A 1 98 ? -4.752 1.656 8.118 1.00 98.56 98 GLN A O 1
ATOM 764 N N . ALA A 1 99 ? -5.216 1.251 5.967 1.00 98.50 99 ALA A N 1
ATOM 765 C CA . ALA A 1 99 ? -6.591 1.731 6.066 1.00 98.50 99 ALA A CA 1
ATOM 766 C C . ALA A 1 99 ? -7.442 0.869 7.013 1.00 98.50 99 ALA A C 1
ATOM 768 O O . ALA A 1 99 ? -8.165 1.415 7.845 1.00 98.50 99 ALA A O 1
ATOM 769 N N . VAL A 1 100 ? -7.331 -0.459 6.923 1.00 98.56 100 VAL A N 1
ATOM 770 C CA . VAL A 1 100 ? -8.031 -1.387 7.828 1.00 98.56 100 VAL A CA 1
ATOM 771 C C . VAL A 1 100 ? -7.529 -1.238 9.263 1.00 98.56 100 VAL A C 1
ATOM 773 O O . VAL A 1 100 ? -8.336 -1.153 10.183 1.00 98.56 100 VAL A O 1
ATOM 776 N N . ASN A 1 101 ? -6.215 -1.136 9.463 1.00 98.62 101 ASN A N 1
ATOM 777 C CA . ASN A 1 101 ? -5.617 -0.982 10.785 1.00 98.62 101 ASN A CA 1
ATOM 778 C C . ASN A 1 101 ? -6.071 0.316 11.476 1.00 98.62 101 ASN A C 1
ATOM 780 O O . ASN A 1 101 ? -6.423 0.290 12.654 1.00 98.62 101 ASN A O 1
ATOM 784 N N . ARG A 1 102 ? -6.169 1.430 10.734 1.00 98.69 102 ARG A N 1
ATOM 785 C CA . ARG A 1 102 ? -6.741 2.683 11.255 1.00 98.69 102 ARG A CA 1
ATOM 786 C C . ARG A 1 102 ? -8.181 2.508 11.734 1.00 98.69 102 ARG A C 1
ATOM 788 O O . ARG A 1 102 ? -8.509 2.960 12.826 1.00 98.69 102 ARG A O 1
ATOM 795 N N . LYS A 1 103 ? -9.024 1.827 10.949 1.00 98.56 103 LYS A N 1
ATOM 796 C CA . LYS A 1 103 ? -10.416 1.540 11.337 1.00 98.56 103 LYS A CA 1
ATOM 797 C C . LYS A 1 103 ? -10.481 0.675 12.592 1.00 98.56 103 LYS A C 1
ATOM 799 O O . LYS A 1 103 ? -11.190 1.027 13.526 1.00 98.56 103 LYS A O 1
ATOM 804 N N . LEU A 1 104 ? -9.703 -0.406 12.635 1.00 98.69 104 LEU A N 1
ATOM 805 C CA . LEU A 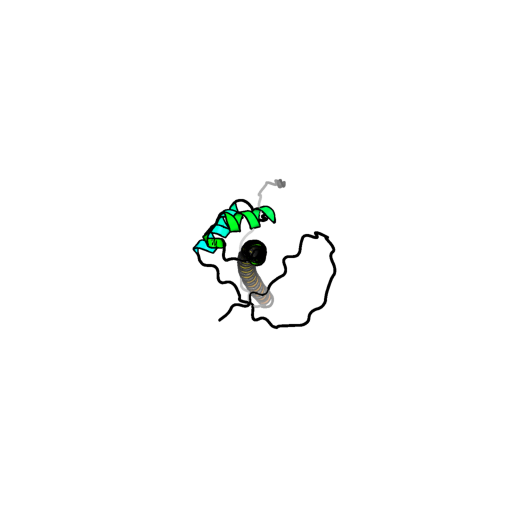1 104 ? -9.648 -1.303 13.788 1.00 98.69 104 LEU A CA 1
ATOM 806 C C . LEU A 1 104 ? -9.190 -0.567 15.052 1.00 98.69 104 LEU A C 1
ATOM 808 O O . LEU A 1 104 ? -9.773 -0.749 16.112 1.00 98.69 104 LEU A O 1
ATOM 812 N N . SER A 1 105 ? -8.191 0.306 14.929 1.00 98.62 105 SER A N 1
ATOM 813 C CA . SER A 1 105 ? -7.684 1.103 16.049 1.00 98.62 105 SER A CA 1
ATOM 814 C C . SER A 1 105 ? -8.737 2.081 16.578 1.00 98.62 105 SER A C 1
ATOM 816 O O . SER A 1 105 ? -8.911 2.196 17.788 1.00 98.62 105 SER A O 1
ATOM 818 N N . ALA A 1 106 ? -9.482 2.742 15.686 1.00 98.62 106 ALA A N 1
ATOM 819 C CA . ALA A 1 106 ? -10.586 3.620 16.069 1.00 98.62 106 ALA A CA 1
ATOM 820 C C . ALA A 1 106 ? -11.730 2.847 16.750 1.00 98.62 106 ALA A C 1
ATOM 822 O O . ALA A 1 106 ? -12.231 3.278 17.784 1.00 98.62 106 ALA A O 1
ATOM 823 N N . MET A 1 107 ? -12.102 1.681 16.214 1.00 98.56 107 MET A N 1
ATOM 824 C CA . MET A 1 107 ? -13.125 0.819 16.814 1.00 98.56 107 MET A CA 1
ATOM 825 C C . MET A 1 107 ? -12.700 0.289 18.186 1.00 98.56 107 MET A C 1
ATOM 827 O O . MET A 1 107 ? -13.487 0.344 19.124 1.00 98.56 107 MET A O 1
ATOM 831 N N . ASN A 1 108 ? -11.456 -0.177 18.327 1.00 98.62 108 ASN A N 1
ATOM 832 C CA . ASN A 1 108 ? -10.919 -0.632 19.610 1.00 98.62 108 ASN A CA 1
ATOM 833 C C . ASN A 1 108 ? -10.942 0.485 20.653 1.00 98.62 108 ASN A C 1
ATOM 835 O O . ASN A 1 108 ? -11.274 0.228 21.804 1.00 98.62 108 ASN A O 1
ATOM 839 N N . LYS A 1 109 ? -10.635 1.725 20.254 1.00 98.62 109 LYS A N 1
ATOM 840 C CA . LYS A 1 109 ? -10.728 2.882 21.147 1.00 98.62 109 LYS A CA 1
ATOM 841 C C . LYS A 1 109 ? -12.155 3.084 21.668 1.00 98.62 109 LYS A C 1
ATOM 843 O O . LYS A 1 109 ? -12.335 3.144 22.878 1.00 98.62 109 LYS A O 1
ATOM 848 N N . LEU A 1 110 ? -13.150 3.108 20.781 1.00 98.56 110 LEU A N 1
ATOM 849 C CA . LEU A 1 110 ? -14.558 3.244 21.179 1.00 98.56 110 LEU A CA 1
ATOM 850 C C . LEU A 1 110 ? -15.016 2.093 22.082 1.00 98.56 110 LEU A C 1
ATOM 852 O O . LEU A 1 110 ? -15.721 2.311 23.060 1.00 98.56 110 LEU A O 1
ATOM 856 N N . LEU A 1 111 ? -14.584 0.864 21.786 1.00 98.69 111 LEU A N 1
ATOM 857 C CA . LEU A 1 111 ? -14.910 -0.294 22.613 1.00 98.69 111 LEU A CA 1
ATOM 858 C C . LEU A 1 111 ? -14.314 -0.178 24.023 1.00 98.69 111 LEU A C 1
ATOM 860 O O . LEU A 1 111 ? -14.980 -0.545 24.986 1.00 98.69 111 LEU A O 1
ATOM 864 N N . MET A 1 112 ? -13.083 0.326 24.153 1.00 98.56 112 MET A N 1
ATOM 865 C CA . MET A 1 112 ? -12.464 0.570 25.461 1.00 98.56 112 MET A CA 1
ATOM 866 C C . MET A 1 112 ? -13.214 1.646 26.251 1.00 98.56 112 MET A C 1
ATOM 868 O O . MET A 1 112 ? -13.482 1.440 27.432 1.00 98.56 112 MET A O 1
ATOM 872 N N . GLU A 1 113 ? -13.593 2.749 25.603 1.00 98.50 113 GLU A N 1
ATOM 873 C CA . GLU A 1 113 ? -14.372 3.829 26.227 1.00 98.50 113 GLU A CA 1
ATOM 874 C C . GLU A 1 113 ? -15.740 3.322 26.717 1.00 98.50 113 GLU A C 1
ATOM 876 O O . GLU A 1 113 ? -16.133 3.577 27.857 1.00 98.50 113 GLU A O 1
ATOM 881 N N . GLU A 1 114 ? -16.436 2.521 25.905 1.00 98.44 114 GLU A N 1
ATOM 882 C CA . GLU A 1 114 ? -17.701 1.899 26.307 1.00 98.44 114 GLU A CA 1
ATOM 883 C C . GLU A 1 114 ? -17.526 0.884 27.436 1.00 98.44 114 GLU A C 1
ATOM 885 O O . GLU A 1 114 ? -18.346 0.833 28.354 1.00 98.44 114 GLU A O 1
ATOM 890 N N . ASN A 1 115 ? -16.449 0.097 27.414 1.00 98.56 115 ASN A N 1
ATOM 891 C CA . ASN A 1 115 ? -16.160 -0.843 28.490 1.00 98.56 115 ASN A CA 1
ATOM 892 C C . ASN A 1 115 ? -15.950 -0.104 29.819 1.00 98.56 115 ASN A C 1
ATOM 894 O O . ASN A 1 115 ? -16.555 -0.469 30.824 1.00 98.56 115 ASN A O 1
ATOM 898 N N . GLU A 1 116 ? -15.177 0.984 29.811 1.00 98.75 116 GLU A N 1
ATOM 899 C CA . GLU A 1 116 ? -14.964 1.829 30.988 1.00 98.75 116 GLU A CA 1
ATOM 900 C C . GLU A 1 116 ? -16.280 2.449 31.490 1.00 98.75 116 GLU A C 1
ATOM 902 O O . GLU A 1 116 ? -16.578 2.425 32.689 1.00 98.75 116 GLU A O 1
ATOM 907 N N . ARG A 1 117 ? -17.113 2.965 30.577 1.00 98.75 117 ARG A N 1
ATOM 908 C CA . ARG A 1 117 ? -18.429 3.535 30.905 1.00 98.75 117 ARG A CA 1
ATOM 909 C C . ARG A 1 117 ? -19.353 2.501 31.552 1.00 98.75 117 ARG A C 1
ATOM 911 O O . ARG A 1 117 ? -20.056 2.817 32.516 1.00 98.75 117 ARG A O 1
ATOM 918 N N . LEU A 1 118 ? -19.373 1.277 31.030 1.00 98.69 118 LEU A N 1
ATOM 919 C CA . LEU A 1 118 ? -20.169 0.179 31.578 1.00 98.69 118 LEU A CA 1
ATOM 920 C C . LEU A 1 118 ? -19.641 -0.272 32.943 1.00 98.69 118 LEU A C 1
ATOM 922 O O . LEU A 1 118 ? -20.433 -0.435 33.867 1.00 98.69 118 LEU A O 1
ATOM 926 N N . GLN A 1 119 ? -18.322 -0.399 33.110 1.00 98.62 119 GLN A N 1
ATOM 927 C CA . GLN A 1 119 ? -17.713 -0.723 34.403 1.00 98.62 119 GLN A CA 1
ATOM 928 C C . GLN A 1 119 ? -18.075 0.309 35.482 1.00 98.62 119 GLN A C 1
ATOM 930 O O . GLN A 1 119 ? -18.413 -0.073 36.604 1.00 98.62 119 GLN A O 1
ATOM 935 N N . LYS A 1 120 ? -18.082 1.606 35.140 1.00 98.50 120 LYS A N 1
ATOM 936 C CA . LYS A 1 120 ? -18.520 2.685 36.045 1.00 98.50 120 LYS A CA 1
ATOM 937 C C . LYS A 1 120 ? -19.979 2.523 36.482 1.00 98.50 120 LYS A C 1
ATOM 939 O O . LYS A 1 120 ? -20.255 2.586 37.676 1.00 98.50 120 LYS A O 1
ATOM 944 N N . GLN A 1 121 ? -20.893 2.258 35.546 1.00 98.44 121 GLN A N 1
ATOM 945 C CA . GLN A 1 121 ? -22.309 2.017 35.867 1.00 98.44 121 GLN A CA 1
ATOM 946 C C . GLN A 1 121 ? -22.507 0.784 36.746 1.00 98.44 121 GLN A C 1
ATOM 948 O O . GLN A 1 121 ? -23.254 0.841 37.717 1.00 98.44 121 GLN A O 1
ATOM 953 N N . VAL A 1 122 ? -21.824 -0.322 36.435 1.00 98.56 122 VAL A N 1
ATOM 954 C CA . VAL A 1 122 ? -21.893 -1.543 37.249 1.00 98.56 122 VAL A CA 1
ATOM 955 C C . VAL A 1 122 ? -21.407 -1.259 38.668 1.00 98.56 122 VAL A C 1
ATOM 957 O O . VAL A 1 122 ? -22.089 -1.621 39.621 1.00 98.56 122 VAL A O 1
ATOM 960 N N . SER A 1 123 ? -20.274 -0.569 38.820 1.00 98.44 123 SER A N 1
ATOM 961 C CA . SER A 1 123 ? -19.741 -0.181 40.131 1.00 98.44 123 SER A CA 1
ATOM 962 C C . SER A 1 123 ? -20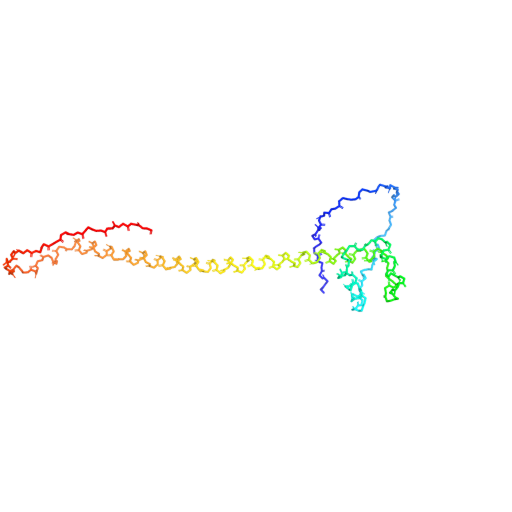.735 0.671 40.928 1.00 98.44 123 SER A C 1
ATOM 964 O O . SER A 1 123 ? -20.996 0.389 42.099 1.00 98.44 123 SER A O 1
ATOM 966 N N . GLN A 1 124 ? -21.355 1.659 40.278 1.00 98.25 124 GLN A N 1
ATOM 967 C CA . GLN A 1 124 ? -22.357 2.517 40.905 1.00 98.25 124 GLN A CA 1
ATOM 968 C C . GLN A 1 124 ? -23.585 1.725 41.368 1.00 98.25 124 GLN A C 1
ATOM 970 O O . GLN A 1 124 ? -23.961 1.810 42.535 1.00 98.25 124 GLN A O 1
ATOM 975 N N . LEU A 1 125 ? -24.161 0.892 40.496 1.00 98.25 125 LEU A N 1
ATOM 976 C CA . LEU A 1 125 ? -25.311 0.058 40.848 1.00 98.25 125 LEU A CA 1
ATOM 977 C C . LEU A 1 125 ? -24.979 -0.933 41.966 1.00 98.25 125 LEU A C 1
ATOM 979 O O . LEU A 1 125 ? -25.822 -1.197 42.820 1.00 98.25 125 LEU A O 1
ATOM 983 N N . VAL A 1 126 ? -23.767 -1.493 41.988 1.00 98.12 126 VAL A N 1
ATOM 984 C CA . VAL A 1 126 ? -23.313 -2.376 43.074 1.00 98.12 126 VAL A CA 1
ATOM 985 C C . VAL A 1 126 ? -23.239 -1.612 44.398 1.00 98.12 126 VAL A C 1
ATOM 987 O O . VAL A 1 126 ? -23.712 -2.125 45.413 1.00 98.12 126 VAL A O 1
ATOM 990 N N . HIS A 1 127 ? -22.703 -0.389 44.392 1.00 97.44 127 HIS A N 1
ATOM 991 C CA . HIS A 1 127 ? -22.633 0.462 45.580 1.00 97.44 127 HIS A CA 1
ATOM 9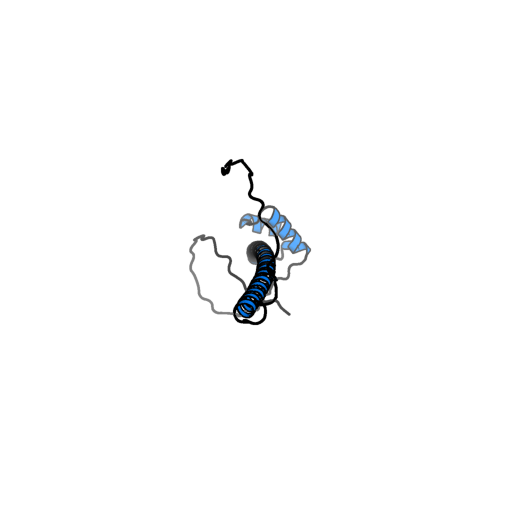92 C C . HIS A 1 127 ? -24.027 0.845 46.100 1.00 97.44 127 HIS A C 1
ATOM 994 O O . HIS A 1 127 ? -24.318 0.653 47.281 1.00 97.44 127 HIS A O 1
ATOM 1000 N N . GLU A 1 128 ? -24.918 1.305 45.219 1.00 96.56 128 GLU A N 1
ATOM 1001 C CA . GLU A 1 128 ? -26.304 1.655 45.557 1.00 96.56 128 GLU A CA 1
ATOM 1002 C C . GLU A 1 128 ? -27.079 0.447 46.101 1.00 96.56 128 GLU A C 1
ATOM 1004 O O . GLU A 1 128 ? -27.769 0.549 47.116 1.00 96.56 128 GLU A O 1
ATOM 1009 N N . ASN A 1 129 ? -26.924 -0.731 45.487 1.00 96.12 129 ASN A N 1
ATOM 1010 C CA . ASN A 1 129 ? -27.544 -1.961 45.983 1.00 96.12 129 ASN A CA 1
ATOM 1011 C C . ASN A 1 129 ? -27.035 -2.359 47.372 1.00 96.12 129 ASN A C 1
ATOM 1013 O O . ASN A 1 129 ? -27.823 -2.810 48.206 1.00 96.12 129 ASN A O 1
ATOM 1017 N N . ALA A 1 130 ? -25.733 -2.216 47.631 1.00 96.38 130 ALA A N 1
ATOM 1018 C CA . ALA A 1 130 ? -25.169 -2.476 48.951 1.00 96.38 130 ALA A CA 1
ATOM 1019 C C . ALA A 1 130 ? -25.742 -1.506 49.997 1.00 96.38 130 ALA A C 1
ATOM 1021 O O . ALA A 1 130 ? -26.148 -1.944 51.074 1.00 96.38 130 ALA A O 1
ATOM 1022 N N . TYR A 1 131 ? -25.853 -0.221 49.649 1.00 95.69 131 TYR A N 1
ATOM 1023 C CA . TYR A 1 131 ? -26.444 0.804 50.508 1.00 95.69 131 TYR A CA 1
ATOM 1024 C C . TYR A 1 131 ? -27.918 0.514 50.831 1.00 95.69 131 TYR A C 1
ATOM 1026 O O . TYR A 1 131 ? -28.302 0.491 51.999 1.00 95.69 131 TYR A O 1
ATOM 1034 N N . MET A 1 132 ? -28.744 0.203 49.826 1.00 94.56 132 MET A N 1
ATOM 1035 C CA . MET A 1 132 ? -30.160 -0.132 50.041 1.00 94.56 132 MET A CA 1
ATOM 1036 C C . MET A 1 132 ? -30.341 -1.365 50.935 1.00 94.56 132 MET A C 1
ATOM 1038 O O . MET A 1 132 ? -31.199 -1.369 51.818 1.00 94.56 132 MET A O 1
ATOM 1042 N N . LYS A 1 133 ? -29.514 -2.404 50.755 1.00 94.19 133 LYS A N 1
ATOM 1043 C CA . LYS A 1 133 ? -29.533 -3.587 51.631 1.00 94.19 133 LYS A CA 1
ATOM 1044 C C . LYS A 1 133 ? -29.157 -3.236 53.070 1.00 94.19 133 LYS A C 1
ATOM 1046 O O . LYS A 1 133 ? -29.828 -3.687 53.992 1.00 94.19 133 LYS A O 1
ATOM 1051 N N . GLN A 1 134 ? -28.144 -2.390 53.263 1.00 92.38 134 GLN A N 1
ATOM 1052 C CA . GLN A 1 134 ? -27.739 -1.924 54.588 1.00 92.38 134 GLN A CA 1
ATOM 1053 C C . GLN A 1 134 ? -28.863 -1.155 55.297 1.00 92.38 134 GLN A C 1
ATOM 1055 O O . GLN A 1 134 ? -29.099 -1.393 56.479 1.00 92.38 134 GLN A O 1
ATOM 1060 N N . GLN A 1 135 ? -29.589 -0.295 54.575 1.00 88.44 135 GLN A N 1
ATOM 1061 C CA . GLN A 1 135 ? -30.744 0.434 55.114 1.00 88.44 135 GLN A CA 1
ATOM 1062 C C . GLN A 1 135 ? -31.854 -0.518 55.584 1.00 88.44 135 GLN A C 1
ATOM 1064 O O . GLN A 1 135 ? -32.420 -0.314 56.653 1.00 88.44 135 GLN A O 1
ATOM 1069 N N . LEU A 1 136 ? -32.127 -1.590 54.831 1.00 82.44 136 LEU A N 1
ATOM 1070 C CA . LEU A 1 136 ? -33.116 -2.610 55.206 1.00 82.44 136 LEU A CA 1
ATOM 1071 C C . LEU A 1 136 ? -32.669 -3.489 56.386 1.00 82.44 136 LEU A C 1
ATOM 1073 O O . LEU A 1 136 ? -33.510 -4.001 57.120 1.00 82.44 136 LEU A O 1
ATOM 1077 N N . GLN A 1 137 ? -31.362 -3.685 56.575 1.00 77.50 137 GLN A N 1
ATOM 1078 C CA . GLN A 1 137 ? -30.809 -4.462 57.689 1.00 77.50 137 GLN A CA 1
ATOM 1079 C C . GLN A 1 137 ? -30.667 -3.660 59.001 1.00 77.50 137 GLN A C 1
ATOM 1081 O O . GLN A 1 137 ? -30.352 -4.263 60.027 1.00 77.50 137 GLN A O 1
ATOM 1086 N N . ASN A 1 138 ? -30.895 -2.339 59.001 1.00 66.19 138 ASN A N 1
ATOM 1087 C CA . ASN A 1 138 ? -30.756 -1.471 60.177 1.00 66.19 138 ASN A CA 1
ATOM 1088 C C . ASN A 1 138 ? -32.138 -1.161 60.809 1.00 66.19 138 ASN A C 1
ATOM 1090 O O . ASN A 1 138 ? -32.883 -0.343 60.271 1.00 66.19 138 ASN A O 1
ATOM 1094 N N . PRO A 1 139 ? -32.505 -1.734 61.975 1.00 56.72 139 PRO A N 1
ATOM 1095 C CA . PRO A 1 139 ? -33.844 -1.578 62.561 1.00 56.72 139 PRO A CA 1
ATOM 1096 C C . PRO A 1 139 ? -34.088 -0.218 63.252 1.00 56.72 139 PRO A C 1
ATOM 1098 O O . PRO A 1 139 ? -35.162 0.005 63.800 1.00 56.72 139 PRO A O 1
ATOM 1101 N N . SER A 1 140 ? -33.123 0.710 63.238 1.00 56.59 140 SER A N 1
ATOM 1102 C CA . SER A 1 140 ? -33.179 1.958 64.024 1.00 56.59 140 SER A CA 1
ATOM 1103 C C . SER A 1 140 ? -33.789 3.172 63.300 1.00 56.59 140 SER A C 1
ATOM 1105 O O . SER A 1 140 ? -33.900 4.227 63.917 1.00 56.59 140 SER A O 1
ATOM 1107 N N . LEU A 1 141 ? -34.190 3.063 62.025 1.00 53.72 141 LEU A N 1
ATOM 1108 C CA . LEU A 1 141 ? -34.842 4.161 61.279 1.00 53.72 141 LEU A CA 1
ATOM 1109 C C . LEU A 1 141 ? -36.354 3.955 61.062 1.00 53.72 141 LEU A C 1
ATOM 1111 O O . LEU A 1 141 ? -37.014 4.829 60.509 1.00 53.72 141 LEU A O 1
ATOM 1115 N N . ALA A 1 142 ? -36.921 2.834 61.518 1.00 52.38 142 ALA A N 1
ATOM 1116 C CA . ALA A 1 142 ? -38.352 2.542 61.387 1.00 52.38 142 ALA A CA 1
ATOM 1117 C C . ALA A 1 142 ? -39.234 3.195 62.476 1.00 52.38 142 ALA A C 1
ATOM 1119 O O . ALA A 1 142 ? -40.445 3.005 62.454 1.00 52.38 142 ALA A O 1
ATOM 1120 N N . ASN A 1 143 ? -38.656 3.959 63.413 1.00 53.41 143 ASN A N 1
ATOM 1121 C CA . ASN A 1 143 ? -39.356 4.396 64.627 1.00 53.41 143 ASN A CA 1
ATOM 1122 C C . ASN A 1 143 ? -39.690 5.892 64.739 1.00 53.41 143 ASN A C 1
ATOM 1124 O O . ASN A 1 143 ? -40.081 6.299 65.825 1.00 53.41 143 ASN A O 1
ATOM 1128 N N . ASP A 1 144 ? -39.606 6.707 63.679 1.00 47.38 144 ASP A N 1
ATOM 1129 C CA . ASP A 1 144 ? -39.935 8.142 63.838 1.00 47.38 144 ASP A CA 1
ATOM 1130 C C . ASP A 1 144 ? -40.694 8.830 62.691 1.00 47.38 144 ASP A C 1
ATOM 1132 O O . ASP A 1 144 ? -40.783 10.054 62.645 1.00 47.38 144 ASP A O 1
ATOM 1136 N N . THR A 1 145 ? -41.334 8.088 61.780 1.00 54.62 145 THR A N 1
ATOM 1137 C CA . THR A 1 145 ? -42.372 8.700 60.921 1.00 54.62 145 THR A CA 1
ATOM 1138 C C . THR A 1 145 ? -43.747 8.481 61.529 1.00 54.62 145 THR A C 1
ATOM 1140 O O . THR A 1 145 ? -44.525 7.621 61.129 1.00 54.62 145 THR A O 1
ATOM 1143 N N . SER A 1 146 ? -43.967 9.292 62.564 1.00 48.47 146 SER A N 1
ATOM 1144 C CA . SER A 1 146 ? -45.233 9.637 63.200 1.00 48.47 146 SER A CA 1
ATOM 1145 C C . SER A 1 146 ? -46.446 9.492 62.276 1.00 48.47 146 SER A C 1
ATOM 1147 O O . SER A 1 146 ? -46.549 10.120 61.220 1.00 48.47 146 SER A O 1
ATOM 1149 N N . CYS A 1 147 ? -47.383 8.671 62.730 1.00 58.56 147 CYS A N 1
ATOM 1150 C CA . CYS A 1 147 ? -48.747 8.588 62.254 1.00 58.56 147 CYS A CA 1
ATOM 1151 C C . CYS A 1 147 ? -49.445 9.923 62.540 1.00 58.56 147 CYS A C 1
ATOM 1153 O O . CYS A 1 147 ? -49.664 10.225 63.701 1.00 58.56 147 CYS A O 1
ATOM 1155 N N . GLU A 1 148 ? -49.840 10.677 61.517 1.00 42.09 148 GLU A N 1
ATOM 1156 C CA . GLU A 1 148 ? -51.097 11.442 61.490 1.00 42.09 148 GLU A CA 1
ATOM 1157 C C . GLU A 1 148 ? -51.285 12.045 60.093 1.00 42.09 148 GLU A C 1
ATOM 1159 O O . GLU A 1 148 ? -50.483 12.866 59.653 1.00 42.09 148 GLU A O 1
ATOM 1164 N N . SER A 1 149 ? -52.372 11.670 59.410 1.00 46.81 149 SER A N 1
ATOM 1165 C CA . SER A 1 149 ? -53.406 12.615 58.936 1.00 46.81 149 SER A CA 1
ATOM 1166 C C . SER A 1 149 ? -54.187 12.075 57.731 1.00 46.81 149 SER A C 1
ATOM 1168 O O . SER A 1 149 ? -53.704 12.040 56.605 1.00 46.81 149 SER A O 1
ATOM 1170 N N . ASN A 1 150 ? -55.432 11.702 58.033 1.00 40.47 150 ASN A N 1
ATOM 1171 C CA . ASN A 1 150 ? -56.659 11.726 57.233 1.00 40.47 150 ASN A CA 1
ATOM 1172 C C . ASN A 1 150 ? -56.690 11.255 55.766 1.00 40.47 150 ASN A C 1
ATOM 1174 O O . ASN A 1 150 ? -56.319 11.943 54.822 1.00 40.47 150 ASN A O 1
ATOM 1178 N N . VAL A 1 151 ? -57.382 10.120 55.621 1.00 50.62 151 VAL A N 1
ATOM 1179 C CA . VAL A 1 151 ? -58.465 9.838 54.663 1.00 50.62 151 VAL A CA 1
ATOM 1180 C C . VAL A 1 151 ? -58.914 11.040 53.818 1.00 50.62 151 VAL A C 1
ATOM 1182 O O . VAL A 1 151 ? -59.523 11.979 54.323 1.00 50.62 151 VAL A O 1
ATOM 1185 N N . THR A 1 152 ? -58.758 10.924 52.500 1.00 40.47 152 THR A N 1
ATOM 1186 C CA . THR A 1 152 ? -59.771 11.337 51.514 1.00 40.47 152 THR A CA 1
ATOM 1187 C C . THR A 1 152 ? -59.648 10.416 50.297 1.00 40.47 152 THR A C 1
ATOM 1189 O O . THR A 1 152 ? -58.615 10.361 49.634 1.00 40.47 152 THR A O 1
ATOM 1192 N N . THR A 1 153 ? -60.688 9.621 50.061 1.00 48.06 153 THR A N 1
ATOM 1193 C CA . THR A 1 153 ? -60.857 8.688 48.936 1.00 48.06 153 THR A CA 1
ATOM 1194 C C . THR A 1 153 ? -61.204 9.426 47.616 1.00 48.06 153 THR A C 1
ATOM 1196 O O . THR A 1 153 ? -61.579 10.596 47.656 1.00 48.06 153 THR A O 1
ATOM 1199 N N . PRO A 1 154 ? -61.058 8.767 46.442 1.00 53.19 154 PRO A N 1
ATOM 1200 C CA . PRO A 1 154 ? -60.800 9.367 45.119 1.00 53.19 154 PRO A CA 1
ATOM 1201 C C . PRO A 1 154 ? -62.090 9.574 44.279 1.00 53.19 154 PRO A C 1
ATOM 1203 O O . PRO A 1 154 ? -63.171 9.224 44.755 1.00 53.19 154 PRO A O 1
ATOM 1206 N N . PRO A 1 155 ? -62.028 10.106 43.032 1.00 50.09 155 PRO A N 1
ATOM 1207 C CA . PRO A 1 155 ? -61.749 9.237 41.873 1.00 50.09 155 PRO A CA 1
ATOM 1208 C C . PRO A 1 155 ? -60.943 9.910 40.741 1.00 50.09 155 PRO A C 1
ATOM 1210 O O . PRO A 1 155 ? -61.143 11.076 40.418 1.00 50.09 155 PRO A O 1
ATOM 1213 N N . ASN A 1 156 ? -60.108 9.132 40.049 1.00 41.38 156 ASN A N 1
ATOM 1214 C CA . ASN A 1 156 ? -59.637 9.478 38.707 1.00 41.38 156 ASN A CA 1
ATOM 1215 C C . ASN A 1 156 ? -60.174 8.418 37.733 1.00 41.38 156 ASN A C 1
ATOM 1217 O O . ASN A 1 156 ? -59.792 7.251 37.858 1.00 41.38 156 ASN A O 1
ATOM 1221 N N . PRO A 1 157 ? -61.049 8.767 36.776 1.00 51.44 157 PRO A N 1
ATOM 1222 C CA . PRO A 1 157 ? -61.339 7.912 35.642 1.00 51.44 157 PRO A CA 1
ATOM 1223 C C . PRO A 1 157 ? -60.508 8.382 34.442 1.00 51.44 157 PRO A C 1
ATOM 1225 O O . PRO A 1 157 ? -60.661 9.510 33.995 1.00 51.44 157 PRO A O 1
ATOM 1228 N N . LEU A 1 158 ? -59.648 7.516 33.908 1.00 49.03 158 LEU A N 1
ATOM 1229 C CA . LEU A 1 158 ? -59.737 7.075 32.511 1.00 49.03 158 LEU A CA 1
ATOM 1230 C C . LEU A 1 158 ? -58.620 6.071 32.196 1.00 49.03 158 LEU A C 1
ATOM 1232 O O . LEU A 1 158 ? -57.431 6.349 32.339 1.00 49.03 158 LEU A O 1
ATOM 1236 N N . ARG A 1 159 ? -59.049 4.897 31.731 1.00 59.03 159 ARG A N 1
ATOM 1237 C CA . ARG A 1 159 ? -58.263 3.987 30.896 1.00 59.03 159 ARG A CA 1
ATOM 1238 C C . ARG A 1 159 ? -58.194 4.587 29.493 1.00 59.03 159 ARG A C 1
ATOM 1240 O O . ARG A 1 159 ? -59.218 5.043 29.004 1.00 59.03 159 ARG A O 1
ATOM 1247 N N . ASP A 1 160 ? -57.024 4.526 28.872 1.00 46.53 160 ASP A N 1
ATOM 1248 C CA . ASP A 1 160 ? -56.806 3.895 27.559 1.00 46.53 160 ASP A CA 1
ATOM 1249 C C . ASP A 1 160 ? -55.296 3.961 27.275 1.00 46.53 160 ASP A C 1
ATOM 1251 O O . ASP A 1 160 ? -54.693 5.027 27.285 1.00 46.53 160 ASP A O 1
ATOM 1255 N N . ALA A 1 161 ? -54.552 2.854 27.298 1.00 55.28 161 ALA A N 1
ATOM 1256 C CA . ALA A 1 161 ? -54.493 1.836 26.249 1.00 55.28 161 ALA A CA 1
ATOM 1257 C C . ALA A 1 161 ? -54.240 2.455 24.870 1.00 55.28 161 ALA A C 1
ATOM 1259 O O . ALA A 1 161 ? -55.187 2.796 24.176 1.00 55.28 161 ALA A O 1
ATOM 1260 N N . SER A 1 162 ? -52.967 2.562 24.470 1.00 51.38 162 SER A N 1
ATOM 1261 C CA . SER A 1 162 ? -52.526 2.456 23.068 1.00 51.38 162 SER A CA 1
ATOM 1262 C C . SER A 1 162 ? -50.999 2.454 22.978 1.00 51.38 162 SER A C 1
ATOM 1264 O O . SER A 1 162 ? -50.356 3.494 22.897 1.00 51.38 162 SER A O 1
ATOM 1266 N N . ASN A 1 163 ? -50.428 1.251 22.973 1.00 51.88 163 ASN A N 1
ATOM 1267 C CA . ASN A 1 163 ? -49.238 0.954 22.183 1.00 51.88 163 ASN A CA 1
ATOM 1268 C C . ASN A 1 163 ? -49.751 0.358 20.862 1.00 51.88 163 ASN A C 1
ATOM 1270 O O . ASN A 1 163 ? -50.645 -0.493 20.911 1.00 51.88 163 ASN A O 1
ATOM 1274 N N . PRO A 1 164 ? -49.209 0.756 19.705 1.00 58.31 164 PRO A N 1
ATOM 1275 C CA . PRO A 1 164 ? -48.597 -0.286 18.893 1.00 58.31 164 PRO A CA 1
ATOM 1276 C C . PRO A 1 164 ? -47.293 0.149 18.219 1.00 58.31 164 PRO A C 1
ATOM 1278 O O . PRO A 1 164 ? -47.068 1.306 17.877 1.00 58.31 164 PRO A O 1
ATOM 1281 N N . ALA A 1 165 ? -46.458 -0.865 18.028 1.00 49.47 165 ALA A N 1
ATOM 1282 C CA . ALA A 1 165 ? -45.238 -0.855 17.250 1.00 49.47 165 ALA A CA 1
ATOM 1283 C C . ALA A 1 165 ? -45.473 -0.499 15.772 1.00 49.47 165 ALA A C 1
ATOM 1285 O O . ALA A 1 165 ? -46.504 -0.849 15.193 1.00 49.47 165 ALA A O 1
ATOM 1286 N N . GLY A 1 166 ? -44.447 0.109 15.177 1.00 41.75 166 GLY A N 1
ATOM 1287 C CA . GLY A 1 166 ? -44.182 0.222 13.746 1.00 41.75 166 GLY A CA 1
ATOM 1288 C C . GLY A 1 166 ? -42.679 0.317 13.546 1.00 41.75 166 GLY A C 1
ATOM 1289 O O . GLY A 1 166 ? -42.069 1.139 14.266 1.00 41.75 166 GLY A O 1
#

InterPro domains:
  IPR001356 Homeodomain [PF00046] (32-90)
  IPR001356 Homeodomain [PS50071] (27-91)
  IPR001356 Homeodomain [SM00389] (29-95)
  IPR001356 Homeodomain [cd00086] (32-92)
  IPR009057 Homedomain-like superfamily [SSF46689] (31-93)
  IPR044830 Class III homeodomain-leucine zipper family [PTHR45950] (25-166)